Protein AF-A0A150P197-F1 (afdb_monomer_lite)

InterPro domains:
  IPR006162 Phosphopantetheine attachment site [PS00012] (34-49)
  IPR009081 Phosphopantetheine binding ACP domain [PF00550] (8-76)
  I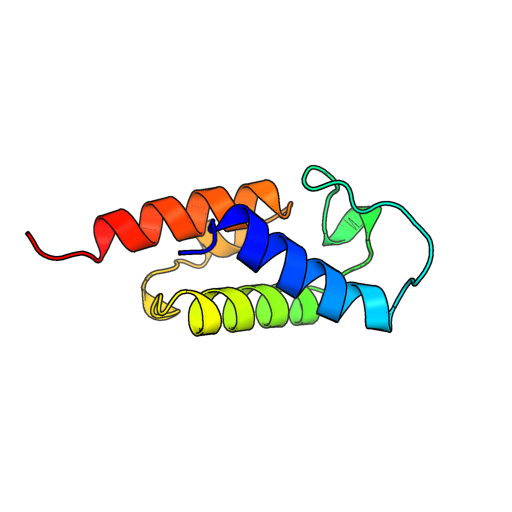PR009081 Phosphopantetheine binding ACP domain [PS50075] (2-82)
  IPR036736 ACP-like superfamily [G3DSA:1.10.1200.10] (1-88)
  IPR036736 ACP-like superfamily [SSF47336] (2-82)

Organism: Sorangium cellulosum (NCBI:txid56)

Foldseek 3Di:
DDALLRLLVVLLCVLLCVPDPDDDDDQPDFCCPRSNDDPVSLVVSLVSSCVVVVNDPVLDDPVLSVQCGGSVSSRVSSVVSVVVPDDD

Sequence (88 aa):
MESIESVVEACCRELLGAMRREDPFDVRGRLVEDYGLSSLQLVTLVTTVCEETGLPLTALTERDIARMKTAGDIAAIVQGALQAVKPS

Secondary structure (DSSP, 8-state):
---HHHHHHHHHHHHHHTT-SSSPPPTTSBTTTTT---HHHHHHHHHHHHHHHT--GGGS-HHHHHH--BHHHHHHHHHHHHHHHS--

pLDDT: mean 88.49, std 11.17, range [50.22, 97.69]

Radius of gyration: 12.56 Å; chains: 1; bounding box: 34×28×33 Å

Structure (mmCIF, N/CA/C/O backbone):
data_AF-A0A150P197-F1
#
_entry.id   AF-A0A150P197-F1
#
loop_
_atom_site.group_PDB
_atom_site.id
_atom_site.type_symbol
_atom_site.label_atom_id
_atom_site.label_alt_id
_atom_site.label_comp_id
_atom_site.label_asym_id
_atom_site.label_entity_id
_atom_site.label_seq_id
_atom_site.pdbx_PDB_ins_code
_atom_site.Cartn_x
_atom_site.Cartn_y
_atom_site.Cartn_z
_atom_site.occupancy
_atom_site.B_iso_or_equiv
_atom_site.auth_seq_id
_atom_site.auth_comp_id
_atom_site.auth_asym_id
_atom_site.auth_atom_id
_atom_site.pdbx_PDB_model_num
ATOM 1 N N . MET A 1 1 ? -6.297 20.353 1.958 1.00 55.53 1 MET A N 1
ATOM 2 C CA . MET A 1 1 ? -6.503 18.926 2.260 1.00 55.53 1 MET A CA 1
ATOM 3 C C . MET A 1 1 ? -6.230 18.199 0.965 1.00 55.53 1 MET A C 1
ATOM 5 O O . MET A 1 1 ? -6.965 18.426 0.011 1.00 55.53 1 MET A O 1
ATOM 9 N N . GLU A 1 2 ? -5.108 17.496 0.885 1.00 73.31 2 GLU A N 1
ATOM 10 C CA . GLU A 1 2 ? -4.760 16.725 -0.311 1.00 73.31 2 GLU A CA 1
ATOM 11 C C . GLU A 1 2 ? -5.704 15.526 -0.442 1.00 73.31 2 GLU A C 1
ATOM 13 O O . GLU A 1 2 ? -6.242 15.039 0.555 1.00 73.31 2 GLU A O 1
ATOM 18 N N . SER A 1 3 ? -5.975 15.107 -1.679 1.00 90.00 3 SER A N 1
ATOM 19 C CA . SER A 1 3 ? -6.781 13.910 -1.928 1.00 90.00 3 SER A CA 1
ATOM 20 C C . SER A 1 3 ? -5.962 12.654 -1.626 1.00 90.00 3 SER A C 1
ATOM 22 O O . SER A 1 3 ? -4.737 12.678 -1.748 1.00 90.00 3 SER A O 1
ATOM 24 N N . ILE A 1 4 ? -6.621 11.556 -1.250 1.00 92.19 4 ILE A N 1
ATOM 25 C CA . ILE A 1 4 ? -5.934 10.284 -0.963 1.00 92.19 4 ILE A CA 1
ATOM 26 C C . ILE A 1 4 ? -5.207 9.796 -2.216 1.00 92.19 4 ILE A C 1
ATOM 28 O O . ILE A 1 4 ? -4.088 9.302 -2.135 1.00 92.19 4 ILE A O 1
ATOM 32 N N . GLU A 1 5 ? -5.805 10.002 -3.382 1.00 91.94 5 GLU A N 1
ATOM 33 C CA . GLU A 1 5 ? -5.218 9.712 -4.680 1.00 91.94 5 GLU A CA 1
ATOM 34 C C . GLU A 1 5 ? -3.907 10.479 -4.888 1.00 91.94 5 GLU A C 1
ATOM 36 O O . GLU A 1 5 ? -2.920 9.885 -5.316 1.00 91.94 5 GLU A O 1
ATOM 41 N N . SER A 1 6 ? -3.863 11.767 -4.525 1.00 91.06 6 SER A N 1
ATOM 42 C CA . SER A 1 6 ? -2.640 12.579 -4.597 1.00 91.06 6 SER A CA 1
ATOM 43 C C . SER A 1 6 ? -1.554 12.081 -3.644 1.00 91.06 6 SER A C 1
ATOM 45 O O . SER A 1 6 ? -0.392 12.030 -4.038 1.00 91.06 6 SER A O 1
ATOM 47 N N . VAL A 1 7 ? -1.921 11.678 -2.422 1.00 93.94 7 VAL A N 1
ATOM 48 C CA . VAL A 1 7 ? -0.974 11.109 -1.447 1.00 93.94 7 VAL A CA 1
ATOM 49 C C . VAL A 1 7 ? -0.399 9.794 -1.969 1.00 93.94 7 VAL A C 1
ATOM 51 O O . VAL A 1 7 ? 0.816 9.628 -2.025 1.00 93.94 7 VAL A O 1
ATOM 54 N N . VAL A 1 8 ? -1.254 8.877 -2.428 1.00 94.56 8 VAL A N 1
ATOM 55 C CA . VAL A 1 8 ? -0.814 7.587 -2.977 1.00 94.56 8 VAL A CA 1
ATOM 56 C C . VAL A 1 8 ? 0.075 7.785 -4.200 1.00 94.56 8 VAL A C 1
ATOM 58 O O . VAL A 1 8 ? 1.101 7.115 -4.317 1.00 94.56 8 VAL A O 1
ATOM 61 N N . GLU A 1 9 ? -0.282 8.700 -5.104 1.00 91.38 9 GLU A N 1
ATOM 62 C CA . GLU A 1 9 ? 0.544 9.016 -6.268 1.00 91.38 9 GLU A CA 1
ATOM 63 C C . GLU A 1 9 ? 1.911 9.573 -5.854 1.00 91.38 9 GLU A C 1
ATOM 65 O O . GLU A 1 9 ? 2.926 9.134 -6.396 1.00 91.38 9 GLU A O 1
ATOM 70 N N . ALA A 1 10 ? 1.963 10.485 -4.880 1.00 91.38 10 ALA A N 1
ATOM 71 C CA . ALA A 1 10 ? 3.215 11.026 -4.360 1.00 91.38 10 ALA A CA 1
ATOM 72 C C . ALA A 1 10 ? 4.102 9.922 -3.763 1.00 91.38 10 ALA A C 1
ATOM 74 O O . ALA A 1 10 ? 5.257 9.794 -4.170 1.00 91.38 10 ALA A O 1
ATOM 75 N N . CYS A 1 11 ? 3.550 9.059 -2.903 1.00 93.19 11 CYS A N 1
ATOM 76 C CA . CYS A 1 11 ? 4.281 7.926 -2.327 1.00 93.19 11 CYS A CA 1
ATOM 77 C C . CYS A 1 11 ? 4.762 6.942 -3.407 1.00 93.19 11 CYS A C 1
ATOM 79 O O . CYS A 1 11 ? 5.897 6.463 -3.362 1.00 93.19 11 CYS A O 1
ATOM 81 N N . CYS A 1 12 ? 3.930 6.658 -4.416 1.00 91.06 12 CYS A N 1
ATOM 82 C CA . CYS A 1 12 ? 4.323 5.816 -5.546 1.00 91.06 12 CYS A CA 1
ATOM 83 C C . CYS A 1 12 ? 5.476 6.448 -6.324 1.00 91.06 12 CYS A C 1
ATOM 85 O O . CYS A 1 12 ? 6.442 5.760 -6.636 1.00 91.06 12 CYS A O 1
ATOM 87 N N . ARG A 1 13 ? 5.404 7.748 -6.629 1.00 87.75 13 ARG A N 1
ATOM 88 C CA . ARG A 1 13 ? 6.451 8.476 -7.360 1.00 87.75 13 ARG A CA 1
ATOM 89 C C . ARG A 1 13 ? 7.744 8.589 -6.573 1.00 87.75 13 ARG A C 1
ATOM 91 O O . ARG A 1 13 ? 8.802 8.557 -7.185 1.00 87.75 13 ARG A O 1
ATOM 98 N N . GLU A 1 14 ? 7.688 8.709 -5.257 1.00 89.12 14 GLU A N 1
ATOM 99 C CA . GLU A 1 14 ? 8.883 8.713 -4.418 1.00 89.12 14 GLU A CA 1
ATOM 100 C C . GLU A 1 14 ? 9.576 7.345 -4.455 1.00 89.12 14 GLU A C 1
ATOM 102 O O . GLU A 1 14 ? 10.759 7.249 -4.794 1.00 89.12 14 GLU A O 1
ATOM 107 N N . LEU A 1 15 ? 8.817 6.271 -4.223 1.00 87.81 15 LEU A N 1
ATOM 108 C CA . LEU A 1 15 ? 9.343 4.907 -4.220 1.00 87.81 15 LEU A CA 1
ATOM 109 C C . LEU A 1 15 ? 9.814 4.455 -5.616 1.00 87.81 15 LEU A C 1
ATOM 111 O O . LEU A 1 15 ? 10.853 3.807 -5.747 1.00 87.81 15 LEU A O 1
ATOM 115 N N . LEU A 1 16 ? 9.071 4.811 -6.668 1.00 82.50 16 LEU A N 1
ATOM 116 C CA . LEU A 1 16 ? 9.388 4.488 -8.063 1.00 82.50 16 LEU A CA 1
ATOM 117 C C . LEU A 1 16 ? 10.409 5.433 -8.680 1.00 82.50 16 LEU A C 1
ATOM 119 O O . LEU A 1 16 ? 11.177 4.999 -9.525 1.00 82.50 16 LEU A O 1
ATOM 123 N N . GLY A 1 17 ? 10.455 6.703 -8.289 1.00 74.56 17 GLY A N 1
ATOM 124 C CA . GLY A 1 17 ? 11.427 7.682 -8.780 1.00 74.56 17 GLY A CA 1
ATOM 125 C C . GLY A 1 17 ? 12.852 7.361 -8.335 1.00 74.56 17 GLY A C 1
ATOM 126 O O . GLY A 1 17 ? 13.808 7.717 -9.026 1.00 74.56 17 GLY A O 1
ATOM 127 N N . ALA A 1 18 ? 12.998 6.604 -7.243 1.00 61.47 18 ALA A N 1
ATOM 128 C CA . ALA A 1 18 ? 14.247 5.937 -6.886 1.00 61.47 18 ALA A CA 1
ATOM 129 C C . ALA A 1 18 ? 14.651 4.825 -7.885 1.00 61.47 18 ALA A C 1
ATOM 131 O O . ALA A 1 18 ? 15.819 4.448 -7.935 1.00 61.47 18 ALA A O 1
ATOM 132 N N . MET A 1 19 ? 13.711 4.315 -8.691 1.00 60.91 19 MET A N 1
ATOM 133 C CA . MET A 1 19 ? 13.872 3.161 -9.590 1.00 60.91 19 MET A CA 1
ATOM 134 C C . MET A 1 19 ? 13.825 3.522 -11.092 1.00 60.91 19 MET A C 1
ATOM 136 O O . MET A 1 19 ? 14.543 2.906 -11.879 1.00 60.91 19 MET A O 1
ATOM 140 N N . ARG A 1 20 ? 12.984 4.478 -11.523 1.00 62.88 20 ARG A N 1
ATOM 141 C CA . ARG A 1 20 ? 12.721 4.855 -12.929 1.00 62.88 20 ARG A CA 1
ATOM 142 C C . ARG A 1 20 ? 12.269 6.317 -13.016 1.00 62.88 20 ARG A C 1
ATOM 144 O O . ARG A 1 20 ? 11.216 6.672 -12.501 1.00 62.88 20 ARG A O 1
ATOM 151 N N . ARG A 1 21 ? 13.071 7.179 -13.649 1.00 58.78 21 ARG A N 1
ATOM 152 C CA . ARG A 1 21 ? 12.906 8.645 -13.566 1.00 58.78 21 ARG A CA 1
ATOM 153 C C . ARG A 1 21 ? 12.087 9.292 -14.695 1.00 58.78 21 ARG A C 1
ATOM 155 O O . ARG A 1 21 ? 11.807 10.479 -14.581 1.00 58.78 21 ARG A O 1
ATOM 162 N N . GLU A 1 22 ? 11.726 8.565 -15.759 1.00 64.69 22 GLU A N 1
ATOM 163 C CA . GLU A 1 22 ? 11.307 9.203 -17.028 1.00 64.69 22 GLU A CA 1
ATOM 164 C C . GLU A 1 22 ? 9.956 8.739 -17.613 1.00 64.69 22 GLU A C 1
ATOM 166 O O . GLU A 1 22 ? 9.431 9.414 -18.497 1.00 64.69 22 GLU A O 1
ATOM 171 N N . ASP A 1 23 ? 9.335 7.670 -17.099 1.00 71.25 23 ASP A N 1
ATOM 172 C CA . ASP A 1 23 ? 8.046 7.186 -17.619 1.00 71.25 23 ASP A CA 1
ATOM 173 C C . ASP A 1 23 ? 6.839 7.831 -16.904 1.00 71.25 23 ASP A C 1
ATOM 175 O O . ASP A 1 23 ? 6.861 8.014 -15.679 1.00 71.25 23 ASP A O 1
ATOM 179 N N . PRO A 1 24 ? 5.752 8.163 -17.629 1.00 76.44 24 PRO A N 1
ATOM 180 C CA . PRO A 1 24 ? 4.519 8.632 -17.010 1.00 76.44 24 PRO A CA 1
ATOM 181 C C . PRO A 1 24 ? 3.917 7.538 -16.117 1.00 76.44 24 PRO A C 1
ATOM 183 O O . PRO A 1 24 ? 3.722 6.403 -16.544 1.00 76.44 24 PRO A O 1
ATOM 186 N N . PHE A 1 25 ? 3.599 7.896 -14.872 1.00 83.56 25 PHE A N 1
ATOM 187 C CA . PHE A 1 25 ? 2.956 6.994 -13.921 1.00 83.56 25 PHE A CA 1
ATOM 188 C C . PHE A 1 25 ? 1.459 6.854 -14.232 1.00 83.56 25 PHE A C 1
ATOM 190 O O . PHE A 1 25 ? 0.710 7.827 -14.147 1.00 83.56 25 PHE A O 1
ATOM 197 N N . ASP A 1 26 ? 1.029 5.642 -14.574 1.00 89.19 26 ASP A N 1
ATOM 198 C CA . ASP A 1 26 ? -0.376 5.249 -14.674 1.00 89.19 26 ASP A CA 1
ATOM 199 C C . ASP A 1 26 ? -0.853 4.631 -13.352 1.00 89.19 26 ASP A C 1
ATOM 201 O O . ASP A 1 26 ? -0.391 3.560 -12.944 1.00 89.19 26 ASP A O 1
ATOM 205 N N . VAL A 1 27 ? -1.839 5.275 -12.725 1.00 87.88 27 VAL A N 1
ATOM 206 C CA . VAL A 1 27 ? -2.487 4.836 -11.478 1.00 87.88 27 VAL A CA 1
ATOM 207 C C . VAL A 1 27 ? -3.201 3.485 -11.594 1.00 87.88 27 VAL A C 1
ATOM 209 O O . VAL A 1 27 ? -3.492 2.860 -10.571 1.00 87.88 27 VAL A O 1
ATOM 212 N N . ARG A 1 28 ? -3.496 3.033 -12.820 1.00 93.19 28 ARG A N 1
ATOM 213 C CA . ARG A 1 28 ? -4.090 1.720 -13.123 1.00 93.19 28 ARG A CA 1
ATOM 214 C C . ARG A 1 28 ? -3.053 0.651 -13.461 1.00 93.19 28 ARG A C 1
ATOM 216 O O . ARG A 1 28 ? -3.425 -0.517 -13.576 1.00 93.19 28 ARG A O 1
ATOM 223 N N . GLY A 1 29 ? -1.785 1.028 -13.618 1.00 92.00 29 GLY A N 1
ATOM 224 C CA . GLY A 1 29 ? -0.701 0.079 -13.841 1.00 92.00 29 GLY A CA 1
ATOM 225 C C . GLY A 1 29 ? -0.495 -0.801 -12.611 1.00 92.00 29 GLY A C 1
ATOM 226 O O . GLY A 1 29 ? -0.619 -0.344 -11.467 1.00 92.00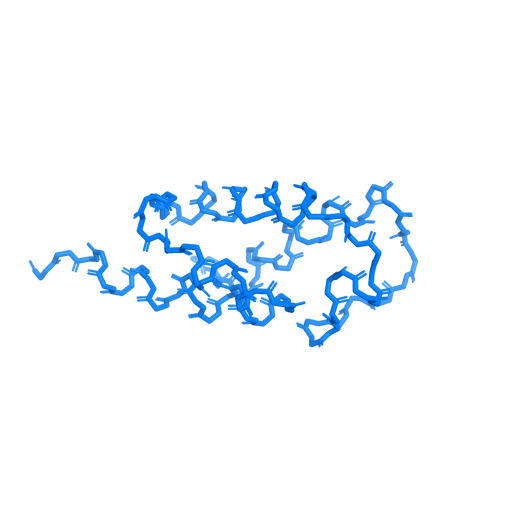 29 GLY A O 1
ATOM 227 N N . ARG A 1 30 ? -0.197 -2.081 -12.832 1.00 93.88 30 ARG A N 1
ATOM 228 C CA . ARG A 1 30 ? 0.027 -3.019 -11.737 1.00 93.88 30 ARG A CA 1
ATOM 229 C C . ARG A 1 30 ? 1.406 -2.810 -11.129 1.00 93.88 30 ARG A C 1
ATOM 231 O O . ARG A 1 30 ? 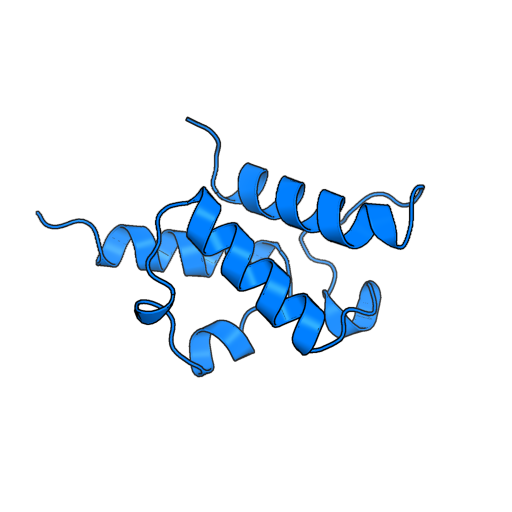2.429 -2.919 -11.797 1.00 93.88 30 ARG A O 1
ATOM 238 N N . LEU A 1 31 ? 1.431 -2.538 -9.831 1.00 92.69 31 LEU A N 1
ATOM 239 C CA . LEU A 1 31 ? 2.631 -2.182 -9.075 1.00 92.69 31 LEU A CA 1
ATOM 240 C C . LEU A 1 31 ? 3.710 -3.267 -9.148 1.00 92.69 31 LEU A C 1
ATOM 242 O O . LEU A 1 31 ? 4.880 -2.965 -9.374 1.00 92.69 31 LEU A O 1
ATOM 246 N N . VAL A 1 32 ? 3.316 -4.531 -9.012 1.00 92.06 32 VAL A N 1
ATOM 247 C CA . VAL A 1 32 ? 4.253 -5.659 -9.061 1.00 92.06 32 VAL A CA 1
ATOM 248 C C . VAL A 1 32 ? 4.616 -6.003 -10.502 1.00 92.06 32 VAL A C 1
ATOM 250 O O . VAL A 1 32 ? 5.796 -6.071 -10.832 1.00 92.06 32 VAL A O 1
ATOM 253 N N . GLU A 1 33 ? 3.631 -6.220 -11.375 1.00 92.12 33 GLU A N 1
ATOM 254 C CA . GLU A 1 33 ? 3.911 -6.740 -12.716 1.00 92.12 33 GLU A CA 1
ATOM 255 C C . GLU A 1 33 ? 4.435 -5.684 -13.697 1.00 92.12 33 GLU A C 1
ATOM 257 O O . GLU A 1 33 ? 5.339 -5.990 -14.471 1.00 92.12 33 GLU A O 1
ATOM 262 N N . ASP A 1 34 ? 3.903 -4.461 -13.666 1.00 90.75 34 ASP A N 1
ATOM 263 C CA . ASP A 1 34 ? 4.236 -3.426 -14.653 1.00 90.75 34 ASP A CA 1
ATOM 264 C C . ASP A 1 34 ? 5.386 -2.534 -14.153 1.00 90.75 34 ASP A C 1
ATOM 266 O O . ASP A 1 34 ? 6.284 -2.159 -14.915 1.00 90.75 34 ASP A O 1
ATOM 270 N N . TYR A 1 35 ? 5.412 -2.250 -12.846 1.00 88.75 35 TYR A N 1
ATOM 271 C CA . TYR A 1 35 ? 6.447 -1.416 -12.224 1.00 88.75 35 TYR A CA 1
ATOM 272 C C . TYR A 1 35 ? 7.540 -2.199 -11.482 1.00 88.75 35 TYR A C 1
ATOM 274 O O . TYR A 1 35 ? 8.543 -1.608 -11.079 1.00 88.75 35 TYR A O 1
ATOM 282 N N . GLY A 1 36 ? 7.406 -3.522 -11.354 1.00 90.06 36 GLY A N 1
ATOM 283 C CA . GLY A 1 36 ? 8.449 -4.386 -10.798 1.00 90.06 36 GLY A CA 1
ATOM 284 C C . GLY A 1 36 ? 8.622 -4.287 -9.283 1.00 90.06 36 GLY A C 1
ATOM 285 O O . GLY A 1 36 ? 9.692 -4.642 -8.784 1.00 90.06 36 GLY A O 1
ATOM 286 N N . LEU A 1 37 ? 7.619 -3.799 -8.540 1.00 91.31 37 LEU A N 1
ATOM 287 C CA . LEU A 1 37 ? 7.693 -3.788 -7.079 1.00 91.31 37 LEU A CA 1
ATOM 288 C C . LEU A 1 37 ? 7.781 -5.219 -6.548 1.00 91.31 37 LEU A C 1
ATOM 290 O O . LEU A 1 37 ? 6.958 -6.077 -6.857 1.00 91.31 37 LEU A O 1
ATOM 294 N N . SER A 1 38 ? 8.747 -5.459 -5.670 1.00 92.44 38 SER A N 1
ATOM 295 C CA . SER A 1 38 ? 8.723 -6.628 -4.795 1.00 92.44 38 SER A CA 1
ATOM 296 C C . SER A 1 38 ? 7.584 -6.526 -3.775 1.00 92.44 38 SER A C 1
ATOM 298 O O . SER A 1 38 ? 7.113 -5.435 -3.446 1.00 92.44 38 SER A O 1
ATOM 300 N N . SER A 1 39 ? 7.195 -7.660 -3.186 1.00 90.25 39 SER A N 1
ATOM 301 C CA . SER A 1 39 ? 6.212 -7.679 -2.094 1.00 90.25 39 SER A CA 1
ATOM 302 C C . SER A 1 39 ? 6.630 -6.798 -0.916 1.00 90.25 39 SER A C 1
ATOM 304 O O . SER A 1 39 ? 5.782 -6.162 -0.301 1.00 90.25 39 SER A O 1
ATOM 306 N N . LEU A 1 40 ? 7.934 -6.724 -0.618 1.00 92.50 40 LEU A N 1
ATOM 307 C CA . LEU A 1 40 ? 8.446 -5.854 0.439 1.00 92.50 40 LEU A CA 1
ATOM 308 C C . LEU A 1 40 ? 8.248 -4.375 0.088 1.00 92.50 40 LEU A C 1
ATOM 310 O O . LEU A 1 40 ? 7.777 -3.622 0.927 1.00 92.50 40 LEU A O 1
ATOM 314 N N . GLN A 1 41 ? 8.540 -3.973 -1.152 1.00 92.88 41 GLN A N 1
ATOM 315 C CA . GLN A 1 41 ? 8.308 -2.597 -1.608 1.00 92.88 41 GLN A CA 1
ATOM 316 C C . GLN A 1 41 ? 6.821 -2.233 -1.604 1.00 92.88 41 GLN A C 1
ATOM 318 O O . GLN A 1 41 ? 6.482 -1.109 -1.249 1.00 92.88 41 GLN A O 1
ATOM 323 N N . LEU A 1 42 ? 5.932 -3.173 -1.943 1.00 93.50 42 LEU A N 1
ATOM 324 C CA . LEU A 1 42 ? 4.490 -2.958 -1.823 1.00 93.50 42 LEU A CA 1
ATOM 325 C C . LEU A 1 42 ? 4.084 -2.733 -0.362 1.00 93.50 42 LEU A C 1
ATOM 327 O O . LEU A 1 42 ? 3.344 -1.798 -0.075 1.00 93.50 42 LEU A O 1
ATOM 331 N N . VAL A 1 43 ? 4.595 -3.543 0.570 1.00 93.38 43 VAL A N 1
ATOM 332 C CA . VAL A 1 43 ? 4.339 -3.340 2.003 1.00 93.38 43 VAL A CA 1
ATOM 333 C C . VAL A 1 43 ? 4.867 -1.981 2.460 1.00 93.38 43 VAL A C 1
ATOM 335 O O . VAL A 1 43 ? 4.122 -1.254 3.106 1.00 93.38 43 VAL A O 1
ATOM 338 N N . THR A 1 44 ? 6.090 -1.601 2.075 1.00 93.94 44 THR A N 1
ATOM 339 C CA . THR A 1 44 ? 6.663 -0.282 2.389 1.00 93.94 44 THR A CA 1
ATOM 340 C C . THR A 1 44 ? 5.792 0.859 1.862 1.00 93.94 44 THR A C 1
ATOM 342 O O . THR A 1 44 ? 5.504 1.796 2.600 1.00 93.94 44 THR A O 1
ATOM 345 N N . LEU A 1 45 ? 5.312 0.762 0.619 1.00 94.94 45 LEU A N 1
ATOM 346 C CA . LEU A 1 45 ? 4.398 1.745 0.038 1.00 94.94 45 LEU A CA 1
ATOM 347 C C . LEU A 1 45 ? 3.122 1.885 0.875 1.00 94.94 45 LEU A C 1
ATOM 349 O O . LEU A 1 45 ? 2.718 2.995 1.213 1.00 94.94 45 LEU A O 1
ATOM 353 N N . VAL A 1 46 ? 2.496 0.761 1.224 1.00 95.31 46 VAL A N 1
ATOM 354 C CA . VAL A 1 46 ? 1.253 0.750 2.005 1.00 95.31 46 VAL A CA 1
ATOM 355 C C . VAL A 1 46 ? 1.477 1.325 3.402 1.00 95.31 46 VAL A C 1
ATOM 357 O O . VAL A 1 46 ? 0.653 2.109 3.866 1.00 95.31 46 VAL A O 1
ATOM 360 N N . THR A 1 47 ? 2.590 0.995 4.062 1.00 94.81 47 THR A N 1
ATOM 361 C CA . THR A 1 47 ? 2.912 1.561 5.380 1.00 94.81 47 THR A CA 1
ATOM 362 C C . THR A 1 47 ? 3.096 3.073 5.320 1.00 94.81 47 THR A C 1
ATOM 364 O O . THR A 1 47 ? 2.517 3.768 6.148 1.00 94.81 47 THR A O 1
ATOM 367 N N . THR A 1 48 ? 3.797 3.589 4.307 1.00 95.38 48 THR A N 1
ATOM 368 C CA . THR A 1 48 ? 3.992 5.036 4.132 1.00 95.38 48 THR A CA 1
ATOM 369 C C . THR A 1 48 ? 2.672 5.750 3.852 1.00 95.38 48 THR A C 1
ATOM 371 O O . THR A 1 48 ? 2.376 6.758 4.480 1.00 95.38 48 THR A O 1
ATOM 374 N N . VAL A 1 49 ? 1.814 5.203 2.983 1.00 95.81 49 VAL A N 1
ATOM 375 C CA . VAL A 1 49 ? 0.483 5.786 2.728 1.00 95.81 49 VAL A CA 1
ATOM 376 C C . VAL A 1 49 ? -0.364 5.828 4.004 1.00 95.81 49 VAL A C 1
ATOM 378 O O . VAL A 1 49 ? -1.054 6.815 4.259 1.00 95.81 49 VAL A O 1
ATOM 381 N N . CYS A 1 50 ? -0.329 4.775 4.822 1.00 95.19 50 CYS A N 1
ATOM 382 C CA . CYS A 1 50 ? -1.024 4.750 6.109 1.00 95.19 50 CYS A CA 1
ATOM 383 C C . CYS A 1 50 ? -0.510 5.841 7.062 1.00 95.19 50 CYS A C 1
ATOM 385 O O . CYS A 1 50 ? -1.319 6.526 7.686 1.00 95.19 50 CYS A O 1
ATOM 387 N N . GLU A 1 51 ? 0.807 6.043 7.139 1.00 94.50 51 GLU A N 1
ATOM 388 C CA . GLU A 1 51 ? 1.425 7.102 7.947 1.00 94.50 51 GLU A CA 1
ATOM 389 C C . GLU A 1 51 ? 0.996 8.500 7.478 1.00 94.50 51 GLU A C 1
ATOM 391 O O . GLU A 1 51 ? 0.496 9.283 8.287 1.00 94.50 51 GLU A O 1
ATOM 396 N N . GLU A 1 52 ? 1.083 8.780 6.176 1.00 94.88 52 GLU A N 1
ATOM 397 C CA . GLU A 1 52 ? 0.710 10.075 5.582 1.00 94.88 52 GLU A CA 1
ATOM 398 C C . GLU A 1 52 ? -0.787 10.391 5.725 1.00 94.88 52 GLU A C 1
ATOM 400 O O . G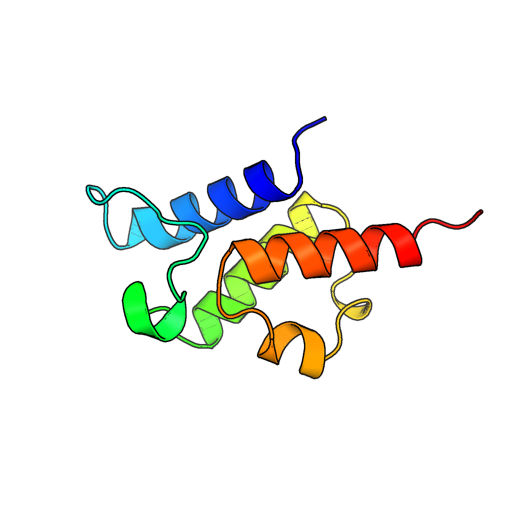LU A 1 52 ? -1.195 11.544 5.865 1.00 94.88 52 GLU A O 1
ATOM 405 N N . THR A 1 53 ? -1.637 9.362 5.716 1.00 93.56 53 THR A N 1
ATOM 406 C CA . THR A 1 53 ? -3.092 9.523 5.864 1.00 93.56 53 THR A CA 1
ATOM 407 C C . THR A 1 53 ? -3.577 9.445 7.312 1.00 93.56 53 THR A C 1
ATOM 409 O O . THR A 1 53 ? -4.755 9.702 7.580 1.00 93.56 53 THR A O 1
ATOM 412 N N . GLY A 1 54 ? -2.699 9.093 8.255 1.00 93.25 54 GLY A N 1
ATOM 413 C CA . GLY A 1 54 ? -3.049 8.835 9.652 1.00 93.25 54 GLY A CA 1
ATOM 414 C C . GLY A 1 54 ? -3.913 7.584 9.861 1.00 93.25 54 GLY A C 1
ATOM 415 O O . GLY A 1 54 ? -4.520 7.436 10.925 1.00 93.25 54 GLY A O 1
ATOM 416 N N . LEU A 1 55 ? -4.004 6.692 8.870 1.00 94.38 55 LEU A N 1
ATOM 417 C CA . LEU A 1 55 ? -4.720 5.426 8.991 1.00 94.38 55 LEU A CA 1
ATOM 418 C C . LEU A 1 55 ? -3.859 4.432 9.792 1.00 94.38 55 LEU A C 1
ATOM 420 O O . LEU A 1 55 ? -2.743 4.119 9.378 1.00 94.38 55 LEU A O 1
ATOM 424 N N . PRO A 1 56 ? -4.352 3.861 10.905 1.00 93.94 56 PRO A N 1
ATOM 425 C CA . PRO A 1 56 ? -3.632 2.791 11.583 1.00 93.94 56 PRO A CA 1
ATOM 426 C C . PRO A 1 56 ? -3.487 1.584 10.653 1.00 93.94 56 PRO A C 1
ATOM 428 O O . PRO A 1 56 ? -4.485 1.092 10.132 1.00 93.94 56 PRO A O 1
ATOM 431 N N . LEU A 1 57 ? -2.274 1.045 10.494 1.00 92.06 57 LEU A N 1
ATOM 432 C CA . LEU A 1 57 ? -2.045 -0.142 9.654 1.00 92.06 57 LEU A CA 1
ATOM 433 C C . LEU A 1 57 ? -2.913 -1.341 10.081 1.00 92.06 57 LEU A C 1
ATOM 435 O O . LEU A 1 57 ? -3.323 -2.142 9.251 1.00 92.06 57 LEU A O 1
ATOM 439 N N . THR A 1 58 ? -3.247 -1.433 11.371 1.00 92.75 58 THR A N 1
ATOM 440 C CA . THR A 1 58 ? -4.142 -2.454 11.938 1.00 92.75 58 THR A CA 1
ATOM 441 C C . THR A 1 58 ? -5.590 -2.356 11.454 1.00 92.75 58 THR A C 1
ATOM 443 O O . THR A 1 58 ? -6.356 -3.294 11.664 1.00 92.75 58 THR A O 1
ATOM 446 N N . ALA A 1 59 ? -5.979 -1.250 10.814 1.00 94.25 59 ALA A N 1
ATOM 447 C CA . ALA A 1 59 ? -7.273 -1.107 10.156 1.00 94.25 59 ALA A CA 1
ATOM 448 C C . ALA A 1 59 ? -7.338 -1.852 8.809 1.00 94.25 59 ALA A C 1
ATOM 450 O O . ALA A 1 59 ? -8.426 -2.001 8.256 1.00 94.25 59 ALA A O 1
ATOM 451 N N . LEU A 1 60 ? -6.199 -2.318 8.281 1.00 95.00 60 LEU A N 1
ATOM 452 C CA . LEU A 1 60 ? -6.115 -3.094 7.048 1.00 95.00 60 LEU A CA 1
ATOM 453 C C . LEU A 1 60 ? -5.948 -4.584 7.352 1.00 95.00 60 LEU A C 1
ATOM 455 O O . LEU A 1 60 ? -5.137 -4.983 8.188 1.00 95.00 60 LEU A O 1
ATOM 459 N N . THR A 1 61 ? -6.687 -5.425 6.634 1.00 94.56 61 THR A N 1
ATOM 460 C CA . THR A 1 61 ? -6.519 -6.881 6.693 1.00 94.56 61 THR A CA 1
ATOM 461 C C . THR A 1 61 ? -5.510 -7.368 5.653 1.00 94.56 61 THR A C 1
ATOM 463 O O . THR A 1 61 ? -5.243 -6.705 4.651 1.00 94.56 61 THR A O 1
ATOM 466 N N . GLU A 1 62 ? -5.007 -8.594 5.814 1.00 92.44 62 GLU A N 1
ATOM 467 C CA . GLU A 1 62 ? -4.181 -9.245 4.784 1.00 92.44 62 GLU A CA 1
ATOM 468 C C . GLU A 1 62 ? -4.890 -9.311 3.422 1.00 92.44 62 GLU A C 1
ATOM 470 O O . GLU A 1 62 ? -4.265 -9.177 2.371 1.00 92.44 62 GLU A O 1
ATOM 475 N N . ARG A 1 63 ? -6.219 -9.481 3.430 1.00 94.12 63 ARG A N 1
ATOM 476 C CA . ARG A 1 63 ? -7.034 -9.521 2.212 1.00 94.12 63 ARG A CA 1
ATOM 477 C C . AR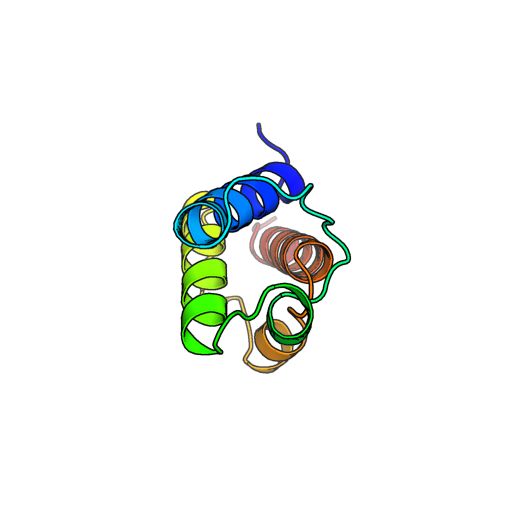G A 1 63 ? -7.101 -8.162 1.524 1.00 94.12 63 ARG A C 1
ATOM 479 O O . ARG A 1 63 ? -7.176 -8.126 0.297 1.00 94.12 63 ARG A O 1
ATOM 486 N N . ASP A 1 64 ? -7.086 -7.080 2.292 1.00 95.38 64 ASP A N 1
ATOM 487 C CA . ASP A 1 64 ? -7.054 -5.721 1.756 1.00 95.38 64 ASP A CA 1
ATOM 488 C C . ASP A 1 64 ? -5.714 -5.465 1.075 1.00 95.38 64 ASP A C 1
ATOM 490 O O . ASP A 1 64 ? -5.685 -5.097 -0.097 1.00 95.38 64 ASP A O 1
ATOM 494 N N . ILE A 1 65 ? -4.609 -5.799 1.746 1.00 92.75 65 ILE A N 1
ATOM 495 C CA . ILE A 1 65 ? -3.257 -5.677 1.183 1.00 92.75 65 ILE A CA 1
ATOM 496 C C . ILE A 1 65 ? -3.118 -6.534 -0.085 1.00 92.75 65 ILE A C 1
ATOM 498 O O . ILE A 1 65 ? -2.624 -6.062 -1.104 1.00 92.75 65 ILE A O 1
ATOM 502 N N . ALA A 1 66 ? -3.632 -7.767 -0.091 1.00 92.88 66 ALA A N 1
ATOM 503 C CA . ALA A 1 66 ? -3.598 -8.636 -1.272 1.00 92.88 66 ALA A CA 1
ATOM 504 C C . ALA A 1 66 ? -4.416 -8.104 -2.470 1.00 92.88 66 ALA A C 1
ATOM 506 O O . ALA A 1 66 ? -4.225 -8.549 -3.607 1.00 92.88 66 ALA A O 1
ATOM 507 N N . ARG A 1 67 ? -5.354 -7.178 -2.234 1.00 95.62 67 ARG A N 1
ATOM 508 C CA . ARG A 1 67 ? -6.141 -6.507 -3.280 1.00 95.62 67 ARG A CA 1
ATOM 509 C C . ARG A 1 67 ? -5.471 -5.243 -3.813 1.00 95.62 67 ARG A C 1
ATOM 511 O O . ARG A 1 67 ? -5.873 -4.788 -4.877 1.00 95.62 67 ARG A O 1
ATOM 518 N N . MET A 1 68 ? -4.450 -4.719 -3.136 1.00 96.44 68 MET A N 1
ATOM 519 C CA . MET A 1 68 ? -3.702 -3.526 -3.541 1.00 96.44 68 MET A CA 1
ATOM 520 C C . MET A 1 68 ? -2.739 -3.837 -4.691 1.00 96.44 68 MET A C 1
ATOM 522 O O . MET A 1 68 ? -1.536 -4.001 -4.496 1.00 96.44 68 MET A O 1
ATOM 526 N N . LYS A 1 69 ? -3.274 -3.961 -5.909 1.00 95.88 69 LYS A N 1
ATOM 527 C CA . LYS A 1 69 ? -2.481 -4.278 -7.107 1.00 95.88 69 LYS A CA 1
ATOM 528 C C . LYS A 1 69 ? -2.061 -3.033 -7.872 1.00 95.88 69 LYS A C 1
ATOM 530 O O . LYS A 1 69 ? -1.039 -3.054 -8.551 1.00 95.88 69 LYS A O 1
ATOM 535 N N . THR A 1 70 ? -2.841 -1.969 -7.767 1.00 96.44 70 THR A N 1
ATOM 536 C CA . THR A 1 70 ? -2.636 -0.683 -8.436 1.00 96.44 70 THR A CA 1
ATOM 537 C C . THR A 1 70 ? -2.652 0.450 -7.408 1.00 96.44 70 THR A C 1
ATOM 539 O O . THR A 1 70 ? -3.159 0.282 -6.296 1.00 96.44 70 THR A O 1
ATOM 542 N N . ALA A 1 71 ? -2.140 1.629 -7.770 1.00 95.38 71 ALA A N 1
ATOM 543 C CA . ALA A 1 71 ? -2.289 2.817 -6.923 1.00 95.38 71 ALA A CA 1
ATOM 544 C C . ALA A 1 71 ? -3.768 3.184 -6.710 1.00 95.38 71 ALA A C 1
ATOM 546 O O . ALA A 1 71 ? -4.152 3.593 -5.615 1.00 95.38 71 ALA A O 1
ATOM 547 N N . GLY A 1 72 ? -4.614 2.960 -7.721 1.00 96.25 72 GLY A N 1
ATOM 548 C CA . GLY A 1 72 ? -6.062 3.110 -7.588 1.00 96.25 72 GLY A CA 1
ATOM 549 C C . GLY A 1 72 ? -6.669 2.194 -6.518 1.00 96.25 72 GLY A C 1
ATOM 550 O O . GLY A 1 72 ? -7.504 2.647 -5.737 1.00 96.25 72 GLY A O 1
ATOM 551 N N . ASP A 1 73 ? -6.222 0.937 -6.433 1.00 97.69 73 ASP A N 1
ATOM 552 C CA . ASP A 1 73 ? -6.692 0.003 -5.399 1.00 97.69 73 ASP A CA 1
ATOM 553 C C . ASP A 1 73 ? -6.290 0.473 -3.997 1.00 97.69 73 ASP A C 1
ATOM 555 O O . ASP A 1 73 ? -7.109 0.438 -3.079 1.00 97.69 73 ASP A O 1
ATOM 559 N N . ILE A 1 74 ? -5.047 0.942 -3.834 1.00 97.06 74 ILE A N 1
ATOM 560 C CA . ILE A 1 74 ? -4.560 1.482 -2.556 1.00 97.06 74 ILE A CA 1
ATOM 561 C C . ILE A 1 74 ? -5.432 2.661 -2.127 1.00 97.06 74 ILE A C 1
ATOM 563 O O . ILE A 1 74 ? -5.957 2.652 -1.013 1.00 97.06 74 ILE A O 1
ATOM 567 N N . ALA A 1 75 ? -5.634 3.641 -3.011 1.00 96.50 75 ALA A N 1
ATOM 568 C CA . ALA A 1 75 ? -6.422 4.827 -2.698 1.00 96.50 75 ALA A CA 1
ATOM 569 C C . ALA A 1 75 ? -7.861 4.470 -2.298 1.00 96.50 75 ALA A C 1
ATOM 571 O O . ALA A 1 75 ? -8.338 4.921 -1.256 1.00 96.50 75 ALA A O 1
ATOM 572 N N . ALA A 1 76 ? -8.525 3.599 -3.064 1.00 96.56 76 ALA A N 1
ATOM 573 C CA . ALA A 1 76 ? -9.898 3.184 -2.789 1.00 96.56 76 ALA A CA 1
ATOM 574 C C . ALA A 1 76 ? -10.036 2.456 -1.441 1.00 96.56 76 ALA A C 1
ATOM 576 O O . ALA A 1 76 ? -10.971 2.719 -0.678 1.00 96.56 76 ALA A O 1
ATOM 577 N N . ILE A 1 77 ? -9.105 1.552 -1.125 1.00 97.25 77 ILE A N 1
ATOM 578 C CA . ILE A 1 77 ? -9.134 0.783 0.125 1.00 97.25 77 ILE A CA 1
ATOM 579 C C . ILE A 1 77 ? -8.833 1.682 1.327 1.00 97.25 77 ILE A C 1
ATOM 581 O O . ILE A 1 77 ? -9.574 1.646 2.309 1.00 97.25 77 ILE A O 1
ATOM 585 N N . VAL A 1 78 ? -7.798 2.522 1.247 1.00 96.12 78 VAL A N 1
ATOM 586 C CA . VAL A 1 78 ? -7.431 3.464 2.319 1.00 96.12 78 VAL A CA 1
ATOM 587 C C . VAL A 1 78 ? -8.563 4.456 2.575 1.00 96.12 78 VAL A C 1
ATOM 589 O O . VAL A 1 78 ? -8.932 4.697 3.724 1.00 96.12 78 VAL A O 1
ATOM 592 N N . GLN A 1 79 ? -9.188 4.972 1.517 1.00 95.06 79 GLN A N 1
ATOM 593 C CA . GLN A 1 79 ? -10.350 5.847 1.628 1.00 95.06 79 GLN A CA 1
ATOM 594 C C . GLN A 1 79 ? -11.534 5.165 2.319 1.00 95.06 79 GLN A C 1
ATOM 596 O O . GLN A 1 79 ? -12.174 5.784 3.174 1.00 95.06 79 GLN A O 1
ATOM 601 N N . GLY A 1 80 ? -11.825 3.908 1.979 1.00 94.75 80 GLY A N 1
ATOM 602 C CA . GLY A 1 80 ? -12.863 3.124 2.649 1.00 94.75 80 GLY A CA 1
ATOM 603 C C . GLY A 1 80 ? -12.548 2.883 4.127 1.00 94.75 80 GLY A C 1
ATOM 604 O O . GLY A 1 80 ? -13.413 3.070 4.983 1.00 94.75 80 GLY A O 1
ATOM 605 N N . ALA A 1 81 ? -11.299 2.542 4.444 1.00 94.25 81 ALA A N 1
ATOM 606 C CA . ALA A 1 81 ? -10.857 2.295 5.813 1.00 94.25 81 ALA A CA 1
ATOM 607 C C . ALA A 1 81 ? -10.923 3.563 6.683 1.00 94.25 81 ALA A C 1
ATOM 609 O O . ALA A 1 81 ? -11.442 3.517 7.796 1.00 94.25 81 ALA A O 1
ATOM 610 N N . LEU A 1 82 ? -10.499 4.721 6.169 1.00 92.00 82 LEU A N 1
ATOM 611 C CA . LEU A 1 82 ? -10.599 6.004 6.881 1.00 92.00 82 LEU A CA 1
ATOM 612 C C . LEU A 1 82 ? -12.047 6.382 7.218 1.00 92.00 82 LEU A C 1
ATOM 614 O O . LEU A 1 82 ? -12.312 6.938 8.286 1.00 92.00 82 LEU A O 1
ATOM 618 N N . GLN A 1 83 ? -12.990 6.078 6.324 1.00 89.69 83 GLN A N 1
ATOM 619 C CA . GLN A 1 83 ? -14.417 6.301 6.575 1.00 89.69 83 GLN A CA 1
ATOM 620 C C . GLN A 1 83 ? -14.962 5.372 7.662 1.00 89.69 83 GLN A C 1
ATOM 622 O O . GLN A 1 83 ? -15.816 5.794 8.436 1.00 89.69 83 GLN A O 1
ATOM 627 N N . ALA A 1 84 ? -14.454 4.141 7.748 1.00 87.75 84 ALA A N 1
ATOM 628 C CA . ALA A 1 84 ? -14.837 3.186 8.784 1.00 87.75 84 ALA A 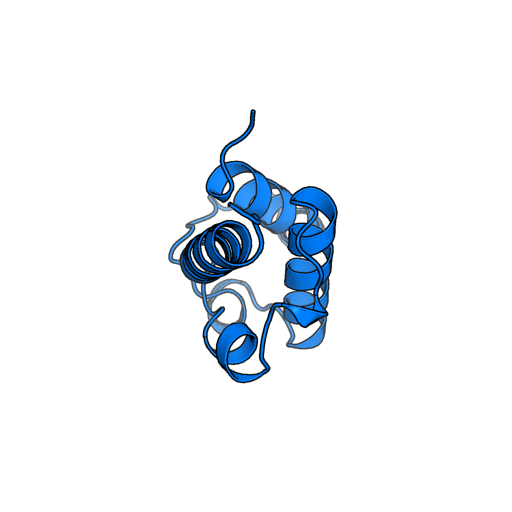CA 1
ATOM 629 C C . ALA A 1 84 ? -14.222 3.503 10.161 1.00 87.75 84 ALA A C 1
ATOM 631 O O . ALA A 1 84 ? -14.802 3.141 11.183 1.00 87.75 84 ALA A O 1
ATOM 632 N N . VAL A 1 85 ? -13.062 4.172 10.199 1.00 81.50 85 VAL A N 1
ATOM 633 C CA . VAL A 1 85 ? -12.339 4.512 11.440 1.00 81.50 85 VAL A CA 1
ATOM 634 C C . VAL A 1 85 ? -12.830 5.816 12.079 1.00 81.50 85 VAL A C 1
ATOM 636 O O . VAL A 1 85 ? -12.692 5.973 13.291 1.00 81.50 85 VAL A O 1
ATOM 639 N N . LYS A 1 86 ? -13.421 6.752 11.322 1.00 66.56 86 LYS A N 1
ATOM 640 C CA . LYS A 1 86 ? -13.985 7.984 11.901 1.00 66.56 86 LYS A CA 1
ATOM 641 C C . LYS A 1 86 ? -15.151 7.650 12.850 1.00 66.56 86 LYS A C 1
ATOM 643 O O . LYS A 1 86 ? -16.185 7.183 12.370 1.00 66.56 86 LYS A O 1
ATOM 648 N N . PRO A 1 87 ? -15.034 7.907 14.169 1.00 51.94 87 PRO A N 1
ATOM 649 C CA . PRO A 1 87 ? -16.169 7.766 15.068 1.00 51.94 87 PRO A CA 1
ATOM 650 C C . PRO A 1 87 ? -17.206 8.849 14.739 1.00 51.94 87 PRO A C 1
ATOM 652 O O . PRO A 1 87 ? -16.839 9.972 14.381 1.00 51.94 87 PRO A O 1
ATOM 655 N N . SER A 1 88 ? -18.487 8.474 14.808 1.00 50.22 88 SER A N 1
ATOM 656 C CA . SER A 1 88 ? -19.627 9.400 14.712 1.00 50.22 88 SER A CA 1
ATOM 657 C C . SER A 1 88 ? -19.581 10.485 15.782 1.00 50.22 88 SER A C 1
ATOM 659 O O . SER A 1 88 ? -19.089 10.188 16.895 1.00 50.22 88 SER A O 1
#